Protein AF-G1NG85-F1 (afdb_monomer_lite)

InterPro domains:
  IPR014720 Double-stranded RNA-binding domain [PF00035] (5-37)
  IPR051740 Double-stranded RNA-binding domain-containing protein [PTHR46054] (7-104)

Sequence (117 aa):
LLQNCMVQLTLGEQTWEAEGSSIKKAQHAAASKALNETTLPKPTPRPPKNNVNNNPGSITPTVELNGLAMKRGEPAIYRPLDPKPIPNYRANYNFRGMYNQRFKTGTQSLNKRNKGM

Structure (mmCIF, N/CA/C/O backbone):
data_AF-G1NG85-F1
#
_entry.id   AF-G1NG85-F1
#
loop_
_atom_site.group_PDB
_atom_site.id
_atom_site.type_symbol
_atom_site.label_atom_id
_atom_site.label_alt_id
_atom_site.label_comp_id
_atom_site.label_asym_id
_atom_site.label_entity_id
_atom_site.label_seq_id
_atom_site.pdbx_PDB_ins_code
_atom_site.Cartn_x
_atom_site.Cartn_y
_atom_site.Cartn_z
_atom_site.occupancy
_atom_site.B_iso_or_equiv
_atom_site.auth_seq_id
_atom_site.auth_comp_id
_atom_site.auth_asym_id
_atom_site.auth_atom_id
_atom_site.pdbx_PDB_model_num
ATOM 1 N N . LEU A 1 1 ? 9.956 -25.366 18.234 1.00 62.81 1 LEU A N 1
ATOM 2 C CA . LEU A 1 1 ? 8.806 -24.446 18.383 1.00 62.81 1 LEU A CA 1
ATOM 3 C C . LEU A 1 1 ? 9.057 -23.252 17.474 1.00 62.81 1 LEU A C 1
ATOM 5 O O . LEU A 1 1 ? 10.104 -22.634 17.610 1.00 62.81 1 LEU A O 1
ATOM 9 N N . LEU A 1 2 ? 8.181 -22.987 16.500 1.00 74.19 2 LEU A N 1
ATOM 10 C CA . LEU A 1 2 ? 8.238 -21.733 15.742 1.00 74.19 2 LEU A CA 1
ATOM 11 C C . LEU A 1 2 ? 7.858 -20.606 16.705 1.00 74.19 2 LEU A C 1
ATOM 13 O O . LEU A 1 2 ? 6.787 -20.652 17.304 1.00 74.19 2 LEU A O 1
ATOM 17 N N . GLN A 1 3 ? 8.754 -19.645 16.908 1.00 82.44 3 GLN A N 1
ATOM 18 C CA . GLN A 1 3 ? 8.493 -18.507 17.781 1.00 82.44 3 GLN A CA 1
ATOM 19 C C . GLN A 1 3 ? 7.700 -17.462 16.994 1.00 82.44 3 GLN A C 1
ATOM 21 O O . GLN A 1 3 ? 8.222 -16.855 16.058 1.00 82.44 3 GLN A O 1
ATOM 26 N N . ASN A 1 4 ? 6.431 -17.278 17.349 1.00 90.94 4 ASN A N 1
ATOM 27 C CA . ASN A 1 4 ? 5.616 -16.206 16.792 1.00 90.94 4 ASN A CA 1
ATOM 28 C C . ASN A 1 4 ? 6.010 -14.868 17.437 1.00 90.94 4 ASN A C 1
ATOM 30 O O . ASN A 1 4 ? 6.294 -14.795 18.632 1.00 90.94 4 ASN A O 1
ATOM 34 N N . CYS A 1 5 ? 6.038 -13.804 16.635 1.00 95.44 5 CYS A N 1
ATOM 35 C CA . CYS A 1 5 ? 6.191 -12.436 17.118 1.00 95.44 5 CYS A CA 1
ATOM 36 C C . CYS A 1 5 ? 4.813 -11.851 17.419 1.00 95.44 5 CYS A C 1
ATOM 38 O O . CYS A 1 5 ? 3.924 -11.946 16.577 1.00 95.44 5 CYS A O 1
ATOM 40 N N . MET A 1 6 ? 4.675 -11.191 18.562 1.00 96.75 6 MET A N 1
ATOM 41 C CA . MET A 1 6 ? 3.464 -10.495 18.991 1.00 96.75 6 MET A CA 1
ATOM 42 C C . MET A 1 6 ? 3.661 -8.982 18.846 1.00 96.75 6 MET A C 1
ATOM 44 O O . MET A 1 6 ? 4.736 -8.467 19.157 1.00 96.75 6 MET A O 1
ATOM 48 N N . VAL A 1 7 ? 2.651 -8.275 18.340 1.00 97.88 7 VAL A N 1
ATOM 49 C CA . VAL A 1 7 ? 2.660 -6.815 18.164 1.00 97.88 7 VAL A CA 1
ATOM 50 C C . VAL A 1 7 ? 1.329 -6.242 18.636 1.00 97.88 7 VAL A C 1
ATOM 52 O O . VAL A 1 7 ? 0.268 -6.771 18.306 1.00 97.88 7 VAL A O 1
ATOM 55 N N . GLN A 1 8 ? 1.403 -5.121 19.349 1.00 98.25 8 GLN A N 1
ATOM 56 C CA . GLN A 1 8 ? 0.263 -4.298 19.730 1.00 98.25 8 GLN A CA 1
ATOM 57 C C . GLN A 1 8 ? 0.281 -2.996 18.915 1.00 98.25 8 GLN A C 1
ATOM 59 O O . GLN A 1 8 ? 1.329 -2.365 18.760 1.00 98.25 8 GLN A O 1
ATOM 64 N N . LEU A 1 9 ? -0.870 -2.611 18.366 1.00 97.81 9 LEU A N 1
ATOM 65 C CA . LEU A 1 9 ? -1.096 -1.370 17.632 1.00 97.81 9 LEU A CA 1
ATOM 66 C C . LEU A 1 9 ? -2.088 -0.516 18.418 1.00 97.81 9 LEU A C 1
ATOM 68 O O . LEU A 1 9 ? -3.209 -0.955 18.654 1.00 97.81 9 LEU A O 1
ATOM 72 N N . THR A 1 10 ? -1.695 0.706 18.770 1.00 97.44 10 THR A N 1
ATOM 73 C CA . THR A 1 10 ? -2.555 1.690 19.442 1.00 97.44 10 THR A CA 1
ATOM 74 C C . THR A 1 10 ? -2.841 2.850 18.494 1.00 97.44 10 THR A C 1
ATOM 76 O O . THR A 1 10 ? -1.916 3.407 17.898 1.00 97.44 10 THR A O 1
ATOM 79 N N . LEU A 1 11 ? -4.113 3.222 18.350 1.00 95.31 11 LEU A N 1
ATOM 80 C CA . LEU A 1 11 ? -4.556 4.375 17.567 1.00 95.31 11 LEU A CA 1
ATOM 81 C C . LEU A 1 11 ? -5.609 5.158 18.359 1.00 95.31 11 LEU A C 1
ATOM 83 O O . LEU A 1 11 ? -6.748 4.716 18.506 1.00 95.31 11 LEU A O 1
ATOM 87 N N . GLY A 1 12 ? -5.225 6.330 18.868 1.00 92.81 12 GLY A N 1
ATOM 88 C CA . GLY A 1 12 ? -6.060 7.075 19.812 1.00 92.81 12 GLY A CA 1
ATOM 89 C C . GLY A 1 12 ? -6.283 6.256 21.084 1.00 92.81 12 GLY A C 1
ATOM 90 O O . GLY A 1 12 ? -5.320 5.831 21.715 1.00 92.81 12 GLY A O 1
ATOM 91 N N . GLU A 1 13 ? -7.547 6.005 21.421 1.00 95.12 13 GLU A N 1
ATOM 92 C CA . GLU A 1 13 ? -7.954 5.195 22.581 1.00 95.12 13 GLU A CA 1
ATOM 93 C C . GLU A 1 13 ? -8.173 3.708 22.241 1.00 95.12 13 GLU A C 1
ATOM 95 O O . GLU A 1 13 ? -8.480 2.904 23.118 1.00 95.12 13 GLU A O 1
ATOM 100 N N . GLN A 1 14 ? -8.020 3.316 20.971 1.00 96.44 14 GLN A N 1
ATOM 101 C CA . GLN A 1 14 ? -8.253 1.945 20.511 1.00 96.44 14 GLN A CA 1
ATOM 102 C C . GLN A 1 14 ? -6.942 1.176 20.387 1.00 96.44 14 GLN A C 1
ATOM 104 O O . GLN A 1 14 ? -5.910 1.735 20.009 1.00 96.44 14 GLN A O 1
ATOM 109 N N . THR A 1 15 ? -6.984 -0.118 20.700 1.00 97.75 15 THR A N 1
ATOM 110 C CA . THR A 1 15 ? -5.806 -0.985 20.694 1.00 97.75 15 THR A CA 1
ATOM 111 C C . THR A 1 15 ? -6.133 -2.353 20.110 1.00 97.75 15 THR A C 1
ATOM 113 O O . THR A 1 15 ? -7.159 -2.939 20.444 1.00 97.75 15 THR A O 1
ATOM 116 N N . TRP A 1 16 ? -5.235 -2.875 19.276 1.00 98.38 16 TRP A N 1
ATOM 117 C CA . TRP A 1 16 ? -5.343 -4.194 18.655 1.00 98.38 16 TRP A CA 1
ATOM 118 C C . TRP A 1 16 ? -4.053 -4.971 18.812 1.00 98.38 16 TRP A C 1
ATOM 120 O O . TRP A 1 16 ? -2.960 -4.412 18.741 1.00 98.38 16 TRP A O 1
ATOM 130 N N . GLU A 1 17 ? -4.182 -6.280 18.955 1.00 98.00 17 GLU A N 1
ATOM 131 C CA . GLU A 1 17 ? -3.054 -7.181 19.132 1.00 98.00 17 GLU A CA 1
ATOM 132 C C . GLU A 1 17 ? -3.107 -8.308 18.105 1.00 98.00 17 GLU A C 1
ATOM 134 O O . GLU A 1 17 ? -4.176 -8.849 17.788 1.00 98.00 17 GLU A O 1
ATOM 139 N N . ALA A 1 18 ? -1.950 -8.659 17.551 1.00 98.12 18 ALA A N 1
ATOM 140 C CA . ALA A 1 18 ? -1.832 -9.793 16.653 1.00 98.12 18 ALA A CA 1
ATOM 141 C C . ALA A 1 18 ? -0.450 -10.440 16.720 1.00 98.12 18 ALA A C 1
ATOM 143 O O . ALA A 1 18 ? 0.559 -9.796 17.013 1.00 98.12 18 ALA A O 1
ATOM 144 N N . GLU A 1 19 ? -0.419 -11.722 16.369 1.00 97.50 19 GLU A N 1
ATOM 145 C CA . GLU A 1 19 ? 0.803 -12.492 16.212 1.00 97.50 19 GLU A CA 1
ATOM 146 C C . GLU A 1 19 ? 1.108 -12.795 14.739 1.00 97.50 19 GLU A C 1
ATOM 148 O O . GLU A 1 19 ? 0.244 -12.733 13.861 1.00 97.50 19 GLU A O 1
ATOM 153 N N . GLY A 1 20 ? 2.358 -13.140 14.452 1.00 96.81 20 GLY A N 1
ATOM 154 C CA . GLY A 1 20 ? 2.754 -13.627 13.140 1.00 96.81 20 GLY A CA 1
ATOM 155 C C . GLY A 1 20 ? 4.109 -14.315 13.156 1.00 96.81 20 GLY A C 1
ATOM 156 O O . GLY A 1 20 ? 4.933 -14.093 14.038 1.00 96.81 20 GLY A O 1
ATOM 157 N N . SER A 1 21 ? 4.389 -15.101 12.113 1.00 96.19 21 SER A N 1
ATOM 158 C CA . SER A 1 21 ? 5.667 -15.821 11.975 1.00 96.19 21 SER A CA 1
ATOM 159 C C . SER A 1 21 ? 6.881 -14.901 11.729 1.00 96.19 21 SER A C 1
ATOM 161 O O . SER A 1 21 ? 7.976 -15.377 11.443 1.00 96.19 21 SER A O 1
ATOM 163 N N . SER A 1 22 ? 6.668 -13.584 11.704 1.00 95.94 22 SER A N 1
ATOM 164 C CA . SER A 1 22 ? 7.684 -12.534 11.671 1.00 95.94 22 SER A CA 1
ATOM 165 C C . SER A 1 22 ? 7.061 -11.216 12.139 1.00 95.94 22 SER A C 1
ATOM 167 O O . SER A 1 22 ? 5.845 -11.038 12.043 1.00 95.94 22 SER A O 1
ATOM 169 N N . ILE A 1 23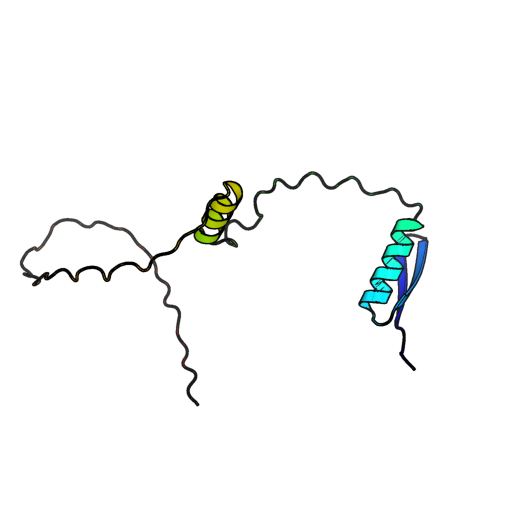 ? 7.887 -10.254 12.566 1.00 96.38 23 ILE A N 1
ATOM 170 C CA . ILE A 1 23 ? 7.434 -8.910 12.977 1.00 96.38 23 ILE A CA 1
ATOM 171 C C . ILE A 1 23 ? 6.565 -8.258 11.892 1.00 96.38 23 ILE A C 1
ATOM 173 O O . ILE A 1 23 ? 5.498 -7.734 12.190 1.00 96.38 23 ILE A O 1
ATOM 177 N N . LYS A 1 24 ? 6.975 -8.345 10.618 1.00 97.56 24 LYS A N 1
ATOM 178 C CA . LYS A 1 24 ? 6.216 -7.769 9.493 1.00 97.56 24 LYS A CA 1
ATOM 179 C C . LYS A 1 24 ? 4.825 -8.392 9.357 1.00 97.56 24 LYS A C 1
ATOM 181 O O . LYS A 1 24 ? 3.866 -7.685 9.065 1.00 97.56 24 LYS A O 1
ATOM 186 N N . LYS A 1 25 ? 4.708 -9.708 9.569 1.00 97.75 25 LYS A N 1
ATOM 187 C CA . LYS A 1 25 ? 3.415 -10.403 9.528 1.00 97.75 25 LYS A CA 1
ATOM 188 C C . LYS A 1 25 ? 2.534 -10.020 10.714 1.00 97.75 25 LYS A C 1
ATOM 190 O O . LYS A 1 25 ? 1.362 -9.744 10.500 1.00 97.75 25 LYS A O 1
ATOM 195 N N . ALA A 1 26 ? 3.102 -9.934 11.916 1.00 98.06 26 ALA A N 1
ATOM 196 C CA . ALA A 1 26 ? 2.381 -9.489 13.108 1.00 98.06 26 ALA A CA 1
ATOM 197 C C . ALA A 1 26 ? 1.877 -8.041 12.961 1.00 98.06 26 ALA A C 1
ATOM 199 O O . ALA A 1 26 ? 0.711 -7.762 13.217 1.00 98.06 26 ALA A O 1
ATOM 200 N N . GLN A 1 27 ? 2.714 -7.137 12.436 1.00 98.44 27 GLN A N 1
ATOM 201 C CA . GLN A 1 27 ? 2.332 -5.756 12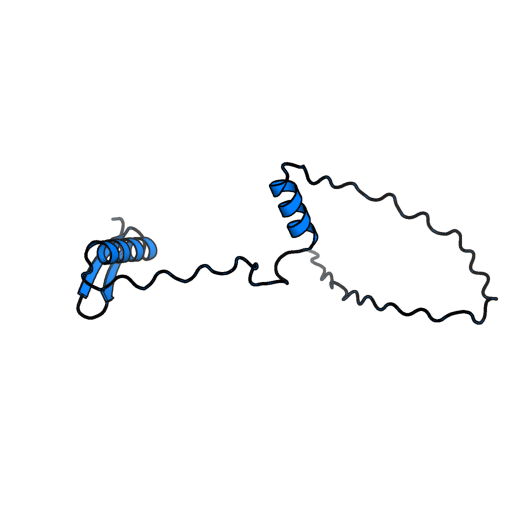.113 1.00 98.44 27 GLN A CA 1
ATOM 202 C C . GLN A 1 27 ? 1.190 -5.698 11.096 1.00 98.44 27 GLN A C 1
ATOM 204 O O . GLN A 1 27 ? 0.214 -4.985 11.307 1.00 98.44 27 GLN A O 1
ATOM 209 N N . HIS A 1 28 ? 1.297 -6.450 9.997 1.00 98.38 28 HIS A N 1
ATOM 210 C CA . HIS A 1 28 ? 0.250 -6.493 8.979 1.00 98.38 28 HIS A CA 1
ATOM 211 C C . HIS A 1 28 ? -1.067 -7.047 9.538 1.00 98.38 28 HIS A C 1
ATOM 213 O O . HIS A 1 28 ? -2.133 -6.509 9.239 1.00 98.38 28 HIS A O 1
ATOM 219 N N . ALA A 1 29 ? -0.999 -8.082 10.377 1.00 98.31 29 ALA A N 1
ATOM 220 C CA . ALA A 1 29 ? -2.165 -8.660 11.033 1.00 98.31 29 ALA A CA 1
ATOM 221 C C . ALA A 1 29 ? -2.824 -7.665 12.006 1.00 98.31 29 ALA A C 1
ATOM 223 O O . ALA A 1 29 ? -4.037 -7.470 11.938 1.00 98.31 29 ALA A O 1
ATOM 224 N N . ALA A 1 30 ? -2.042 -6.974 12.842 1.00 98.44 30 ALA A N 1
ATOM 225 C CA . ALA A 1 30 ? -2.551 -5.949 13.757 1.00 98.44 30 ALA A CA 1
ATOM 226 C C . ALA A 1 30 ? -3.175 -4.766 12.995 1.00 98.44 30 ALA A C 1
ATOM 228 O O . ALA A 1 30 ? -4.274 -4.327 13.325 1.00 98.44 30 ALA A O 1
ATOM 229 N N . ALA A 1 31 ? -2.526 -4.301 11.922 1.00 97.88 31 ALA A N 1
ATOM 230 C CA . ALA A 1 31 ? -3.062 -3.252 11.056 1.00 97.88 31 ALA A CA 1
ATOM 231 C C . ALA A 1 31 ? -4.363 -3.678 10.358 1.00 97.88 31 ALA A C 1
ATOM 233 O O . ALA A 1 31 ? -5.288 -2.880 10.249 1.00 97.88 31 ALA A O 1
ATOM 234 N N . SER A 1 32 ? -4.459 -4.936 9.918 1.00 98.12 32 SER A N 1
ATOM 235 C CA . SER A 1 32 ? -5.673 -5.464 9.284 1.00 98.12 32 SER A CA 1
ATOM 236 C C . SER A 1 32 ? -6.850 -5.513 10.258 1.00 98.12 32 SER A C 1
ATOM 238 O O . SER A 1 32 ? -7.950 -5.111 9.886 1.00 98.12 32 SER A O 1
ATOM 240 N N . LYS A 1 33 ? -6.622 -5.934 11.513 1.00 97.75 33 LYS A N 1
ATOM 241 C CA . LYS A 1 33 ? -7.642 -5.859 12.575 1.00 97.75 33 LYS A CA 1
ATOM 242 C C . LYS A 1 33 ? -8.095 -4.419 12.804 1.00 97.75 33 LYS A C 1
ATOM 244 O O . LYS A 1 33 ? -9.288 -4.141 12.739 1.00 97.75 33 LYS A O 1
ATOM 249 N N . ALA A 1 34 ? -7.145 -3.495 12.951 1.00 97.12 34 ALA A N 1
ATOM 250 C CA . ALA A 1 34 ? -7.447 -2.084 13.162 1.00 97.12 34 ALA A CA 1
ATOM 251 C C . ALA A 1 34 ? -8.298 -1.483 12.033 1.00 97.12 34 ALA A C 1
ATOM 253 O O . ALA A 1 34 ? -9.257 -0.773 12.305 1.00 97.12 34 ALA A O 1
ATOM 254 N N . LEU A 1 35 ? -8.012 -1.801 10.767 1.00 95.62 35 LEU A N 1
ATOM 255 C CA . LEU A 1 35 ? -8.798 -1.302 9.631 1.00 95.62 35 LEU A CA 1
ATOM 256 C C . LEU A 1 35 ? -10.245 -1.820 9.600 1.00 95.62 35 LEU A C 1
ATOM 258 O O . LEU A 1 35 ? -11.118 -1.116 9.092 1.00 95.62 35 LEU A O 1
ATOM 262 N N . ASN A 1 36 ? -10.491 -3.029 10.110 1.00 95.75 36 ASN A N 1
ATOM 263 C CA . ASN A 1 36 ? -11.817 -3.653 10.116 1.00 95.75 36 ASN A CA 1
ATOM 264 C C . ASN A 1 36 ? -12.659 -3.240 11.327 1.00 95.75 36 ASN A C 1
ATOM 266 O O . ASN A 1 36 ? -13.875 -3.120 11.216 1.00 95.75 36 ASN A O 1
ATOM 270 N N . GLU A 1 37 ? -12.013 -3.062 12.478 1.00 96.31 37 GLU A N 1
ATOM 271 C CA . GLU A 1 37 ? -12.679 -2.897 13.771 1.00 96.31 37 GLU A CA 1
ATOM 272 C C . GLU A 1 37 ? -12.691 -1.443 14.259 1.00 96.31 37 GLU A C 1
ATOM 274 O O . GLU A 1 37 ? -13.437 -1.116 15.181 1.00 96.31 37 GLU A O 1
ATOM 279 N N . THR A 1 38 ? -11.878 -0.554 13.672 1.00 95.31 38 THR A N 1
ATOM 280 C CA . THR A 1 38 ? -11.826 0.836 14.129 1.00 95.31 38 THR A CA 1
ATOM 281 C C . THR A 1 38 ? -13.142 1.571 13.915 1.00 95.31 38 THR A C 1
ATOM 283 O O . THR A 1 38 ? -13.770 1.497 12.859 1.00 95.31 38 THR A O 1
ATOM 286 N N . THR A 1 39 ? -13.530 2.346 14.926 1.00 94.56 39 THR A N 1
ATOM 287 C CA . THR A 1 39 ? -14.681 3.258 14.861 1.00 94.56 39 THR A CA 1
ATOM 288 C C . THR A 1 39 ? -14.287 4.683 14.464 1.00 94.56 39 THR A C 1
ATOM 290 O O . THR A 1 39 ? -15.136 5.572 14.414 1.00 94.56 39 THR A O 1
ATOM 293 N N . LEU A 1 40 ? -13.002 4.923 14.179 1.00 91.44 40 LEU A N 1
ATOM 294 C CA . LEU A 1 40 ? -12.511 6.228 13.750 1.00 91.44 40 LEU A CA 1
ATOM 295 C C . LEU A 1 40 ? -13.000 6.562 12.330 1.00 91.44 40 LEU A C 1
ATOM 297 O O . LEU A 1 40 ? -13.127 5.671 11.483 1.00 91.44 40 LEU A O 1
ATOM 301 N N . PRO A 1 41 ? -13.251 7.848 12.028 1.00 91.31 41 PRO A N 1
ATOM 302 C CA . PRO A 1 41 ? -13.679 8.256 10.699 1.00 91.31 41 PRO A CA 1
ATOM 303 C C . PRO A 1 41 ? -12.601 7.944 9.656 1.00 91.31 41 PRO A C 1
ATOM 305 O O . PRO A 1 41 ? -11.406 8.159 9.878 1.00 91.31 41 PRO A O 1
ATOM 308 N N . LYS A 1 42 ? -13.029 7.473 8.478 1.00 89.31 42 LYS A N 1
ATOM 309 C CA . LYS A 1 42 ? -12.111 7.246 7.357 1.00 89.31 42 LYS A CA 1
ATOM 310 C C . LYS A 1 42 ? -11.507 8.583 6.910 1.00 89.31 42 LYS A C 1
ATOM 312 O O . LYS A 1 42 ? -12.248 9.560 6.776 1.00 89.31 42 LYS A O 1
ATOM 317 N N . PRO A 1 43 ? -10.189 8.640 6.645 1.00 87.94 43 PRO A N 1
ATOM 318 C CA . PRO A 1 43 ? -9.573 9.850 6.122 1.00 87.94 43 PRO A CA 1
ATOM 319 C C . PRO A 1 43 ? -10.176 10.197 4.759 1.00 87.94 43 PRO A C 1
ATOM 321 O O . PRO A 1 43 ? -10.607 9.313 4.011 1.00 87.94 43 PRO A O 1
ATOM 324 N N . THR A 1 44 ? -10.180 11.485 4.416 1.00 87.62 44 THR A N 1
ATOM 325 C CA . THR 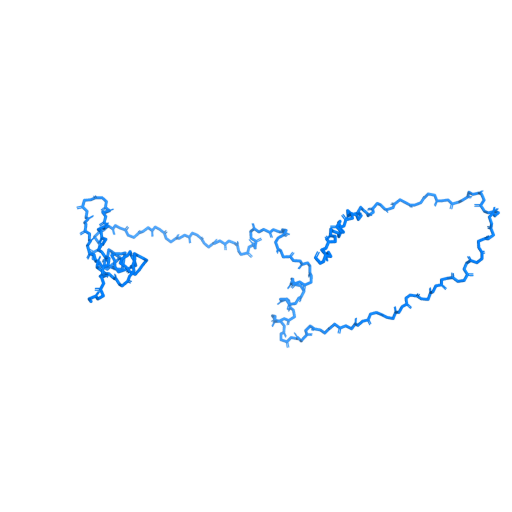A 1 44 ? -10.612 11.923 3.088 1.00 87.62 44 THR A CA 1
ATOM 326 C C . THR A 1 44 ? -9.759 11.237 2.015 1.00 87.62 44 THR A C 1
ATOM 328 O O . THR A 1 44 ? -8.538 11.109 2.187 1.00 87.62 44 THR A O 1
ATOM 331 N N . PRO A 1 45 ? -10.367 10.759 0.909 1.00 87.06 45 PRO A N 1
ATOM 332 C CA . PRO A 1 45 ? -9.611 10.182 -0.188 1.00 87.06 45 PRO A CA 1
ATOM 333 C C . PRO A 1 45 ? -8.522 11.155 -0.617 1.00 87.06 45 PRO A C 1
ATOM 335 O O . PRO A 1 45 ? -8.776 12.345 -0.816 1.00 87.06 45 PRO A O 1
ATOM 338 N N . ARG A 1 46 ? -7.293 10.648 -0.745 1.00 85.31 46 ARG A N 1
ATOM 339 C CA . ARG A 1 46 ? -6.192 11.463 -1.249 1.00 85.31 46 ARG A CA 1
ATOM 340 C C . ARG A 1 46 ? -6.620 12.003 -2.620 1.00 85.31 46 ARG A C 1
ATOM 342 O O . ARG A 1 46 ? -7.031 11.189 -3.452 1.00 85.31 46 ARG A O 1
ATOM 349 N N . PRO A 1 47 ? -6.523 13.321 -2.874 1.00 83.19 47 PRO A N 1
ATOM 350 C CA . PRO A 1 47 ? -6.829 13.854 -4.193 1.00 83.19 47 PRO A CA 1
ATOM 351 C C . PRO A 1 47 ? -5.989 13.113 -5.240 1.00 83.19 47 PRO A C 1
ATOM 353 O O . PRO A 1 47 ? -4.857 12.706 -4.927 1.00 83.19 47 PRO A O 1
ATOM 356 N N . PRO A 1 48 ? -6.525 12.896 -6.455 1.00 79.50 48 PRO A N 1
ATOM 357 C CA . PRO A 1 48 ? -5.788 12.217 -7.505 1.00 79.50 48 PRO A CA 1
ATOM 358 C C . PRO A 1 48 ? -4.454 12.936 -7.683 1.00 79.50 48 PRO A C 1
ATOM 360 O O . PRO A 1 48 ? -4.405 14.128 -7.987 1.00 79.50 48 PRO A O 1
ATOM 363 N N . LYS A 1 49 ? -3.351 12.222 -7.439 1.00 69.81 49 LYS A N 1
ATOM 364 C CA . LYS A 1 49 ? -2.042 12.730 -7.832 1.00 69.81 49 LYS A CA 1
ATOM 365 C C . LYS A 1 49 ? -2.110 12.861 -9.346 1.00 69.81 49 LYS A C 1
ATOM 367 O O . LYS A 1 49 ? -2.290 11.845 -10.018 1.00 69.81 49 LYS A O 1
ATOM 372 N N . ASN A 1 50 ? -1.968 14.077 -9.874 1.00 63.81 50 ASN A N 1
ATOM 373 C CA . ASN A 1 50 ? -1.633 14.238 -11.281 1.00 63.81 50 ASN A CA 1
ATOM 374 C C . ASN A 1 50 ? -0.454 13.305 -11.536 1.00 63.81 50 ASN A C 1
ATOM 376 O O . ASN A 1 50 ? 0.575 13.402 -10.863 1.00 63.81 50 ASN A O 1
ATOM 380 N N . ASN A 1 51 ? -0.653 12.345 -12.433 1.00 57.66 51 ASN A N 1
ATOM 381 C CA . ASN A 1 51 ? 0.307 11.303 -12.772 1.00 57.66 51 ASN A CA 1
ATOM 382 C C . ASN A 1 51 ? 1.429 11.909 -13.634 1.00 57.66 51 ASN A C 1
ATOM 384 O O . ASN A 1 51 ? 1.757 11.434 -14.713 1.00 57.66 51 ASN A O 1
ATOM 388 N N . VAL A 1 52 ? 1.974 13.034 -13.180 1.00 58.78 52 VAL A N 1
ATOM 389 C CA . VAL A 1 52 ? 3.265 13.531 -13.601 1.00 58.78 52 VAL A CA 1
ATOM 390 C C . VAL A 1 52 ? 4.223 12.741 -12.738 1.00 58.78 52 VAL A C 1
ATOM 392 O O . VAL A 1 52 ? 4.324 12.974 -11.536 1.00 58.78 52 VAL A O 1
ATOM 395 N N . ASN A 1 53 ? 4.814 11.711 -13.332 1.00 57.28 53 ASN A N 1
ATOM 396 C CA . ASN A 1 53 ? 5.888 10.915 -12.757 1.00 57.28 53 ASN A CA 1
ATOM 397 C C . ASN A 1 53 ? 6.828 11.855 -11.983 1.00 57.28 53 ASN A C 1
ATOM 399 O O . ASN A 1 53 ? 7.573 12.622 -12.587 1.00 57.28 53 ASN A O 1
ATOM 403 N N . ASN A 1 54 ? 6.718 11.859 -10.649 1.00 53.97 54 ASN A N 1
ATOM 404 C CA . ASN A 1 54 ? 7.218 12.923 -9.761 1.00 53.97 54 ASN A CA 1
ATOM 405 C C . ASN A 1 54 ? 8.749 12.939 -9.615 1.00 53.97 54 ASN A C 1
ATOM 407 O O . ASN A 1 54 ? 9.292 13.413 -8.622 1.00 53.97 54 ASN A O 1
ATOM 411 N N . ASN A 1 55 ? 9.462 12.420 -10.605 1.00 57.91 55 ASN A N 1
ATOM 412 C CA . ASN A 1 55 ? 10.872 12.668 -10.768 1.00 57.91 55 ASN A CA 1
ATOM 413 C C . ASN A 1 55 ? 11.162 12.776 -12.275 1.00 57.91 55 ASN A C 1
ATOM 415 O O . ASN A 1 55 ? 11.447 11.761 -12.913 1.00 57.91 55 ASN A O 1
ATOM 419 N N . PRO A 1 56 ? 11.088 13.984 -12.867 1.00 57.91 56 PRO A N 1
ATOM 420 C CA . PRO A 1 56 ? 11.419 14.199 -14.279 1.00 57.91 56 PRO A CA 1
ATOM 421 C C . PRO A 1 56 ? 12.866 13.804 -14.640 1.00 57.91 56 PRO A C 1
ATOM 423 O O . PRO A 1 56 ? 13.222 13.832 -15.811 1.00 57.91 56 PRO A O 1
ATOM 426 N N . GLY A 1 57 ? 13.696 13.411 -13.661 1.00 61.50 57 GLY A N 1
ATOM 427 C CA . GLY A 1 57 ? 15.029 12.846 -13.872 1.00 61.50 57 GLY A CA 1
ATOM 428 C C . GLY A 1 57 ? 15.176 11.341 -13.603 1.00 61.50 57 GLY A C 1
ATOM 429 O O . GLY A 1 57 ? 16.271 10.824 -13.804 1.00 61.50 57 GLY A O 1
ATOM 430 N N . SER A 1 58 ? 14.147 10.612 -13.136 1.00 71.62 58 SER A N 1
ATOM 431 C CA . SER A 1 58 ? 14.296 9.172 -12.826 1.00 71.62 58 SER A CA 1
ATOM 432 C C . SER A 1 58 ? 14.094 8.247 -14.019 1.00 71.62 58 SER A C 1
ATOM 434 O O . SER A 1 58 ? 14.442 7.071 -13.941 1.00 71.62 58 SER A O 1
ATOM 436 N N . ILE A 1 59 ? 13.475 8.740 -15.091 1.00 80.50 59 ILE A N 1
ATOM 437 C CA . ILE A 1 59 ? 13.208 7.962 -16.298 1.00 80.50 59 ILE A CA 1
ATOM 438 C C . ILE A 1 59 ? 14.127 8.450 -17.411 1.00 80.50 59 ILE A C 1
ATOM 440 O O . ILE A 1 59 ? 14.239 9.647 -17.663 1.00 80.50 59 ILE A O 1
ATOM 444 N N . THR A 1 60 ? 14.837 7.528 -18.056 1.00 87.69 60 THR A N 1
ATOM 445 C CA . THR A 1 60 ? 15.651 7.888 -19.217 1.00 87.69 60 THR A CA 1
ATOM 446 C C . THR A 1 60 ? 14.732 8.150 -20.418 1.00 87.69 60 THR A C 1
ATOM 448 O O . THR A 1 60 ? 13.693 7.489 -20.531 1.00 87.69 60 THR A O 1
ATOM 451 N N . PRO A 1 61 ? 15.107 9.043 -21.356 1.00 89.44 61 PRO A N 1
ATOM 452 C CA . PRO A 1 61 ? 14.290 9.338 -22.542 1.00 89.44 61 PRO A CA 1
ATOM 453 C C . PRO A 1 61 ? 13.897 8.085 -23.340 1.00 89.44 61 PRO A C 1
ATOM 455 O O . PRO A 1 61 ? 12.805 7.985 -23.891 1.00 89.44 61 PRO A O 1
ATOM 458 N N . THR A 1 62 ? 14.773 7.080 -23.358 1.00 92.56 62 THR A N 1
ATOM 459 C CA . THR A 1 62 ? 14.522 5.792 -24.009 1.00 92.56 62 THR A CA 1
ATOM 460 C C . THR A 1 62 ? 13.412 4.988 -23.328 1.00 92.56 62 THR A C 1
ATOM 462 O O . THR A 1 62 ? 12.603 4.366 -24.009 1.00 92.56 62 THR A O 1
ATOM 465 N N . VAL A 1 63 ? 13.341 4.988 -21.994 1.00 93.69 63 VAL A N 1
ATOM 466 C CA . VAL A 1 63 ? 12.288 4.260 -21.264 1.00 93.69 63 VAL A CA 1
ATOM 467 C C . VAL A 1 63 ? 10.936 4.947 -21.449 1.00 93.69 63 VAL A C 1
ATOM 469 O O . VAL A 1 63 ? 9.927 4.263 -21.610 1.00 93.69 63 VAL A O 1
ATOM 472 N N . GLU A 1 64 ? 10.914 6.279 -21.500 1.00 92.12 64 GLU A N 1
ATOM 473 C CA . GLU A 1 64 ? 9.711 7.036 -21.856 1.00 92.12 64 GLU A CA 1
ATOM 474 C C . GLU A 1 64 ? 9.217 6.664 -23.263 1.00 92.12 64 GLU A C 1
ATOM 476 O O . GLU A 1 64 ? 8.047 6.315 -23.433 1.00 92.12 64 GLU A O 1
ATOM 481 N N . LEU A 1 65 ? 10.123 6.632 -24.248 1.00 93.56 65 LEU A N 1
ATOM 482 C CA . LEU A 1 65 ? 9.819 6.204 -25.616 1.00 93.56 65 LEU A CA 1
ATOM 483 C C . LEU A 1 65 ? 9.287 4.763 -25.672 1.00 93.56 65 LEU A C 1
ATOM 485 O O . LEU A 1 65 ? 8.289 4.504 -26.344 1.00 93.56 65 LEU A O 1
ATOM 489 N N . ASN A 1 66 ? 9.889 3.835 -24.925 1.00 95.06 66 ASN A N 1
ATOM 490 C CA . ASN A 1 66 ? 9.408 2.452 -24.843 1.00 95.06 66 ASN A CA 1
ATOM 491 C C . ASN A 1 66 ? 7.994 2.373 -24.255 1.00 95.06 66 ASN A C 1
ATOM 493 O O . ASN A 1 66 ? 7.150 1.638 -24.764 1.00 95.06 66 ASN A O 1
ATOM 497 N N . GLY A 1 67 ? 7.717 3.148 -23.204 1.00 93.62 67 GLY A N 1
ATOM 498 C CA . GLY A 1 67 ? 6.387 3.223 -22.603 1.00 93.62 67 GLY A CA 1
ATOM 499 C C . GLY A 1 67 ? 5.339 3.785 -23.567 1.00 93.62 67 GLY A C 1
ATOM 500 O O . GLY A 1 67 ? 4.200 3.319 -23.577 1.00 93.62 67 GLY A O 1
ATOM 501 N N . LEU A 1 68 ? 5.715 4.751 -24.411 1.00 93.75 68 LEU A N 1
ATOM 502 C CA . LEU A 1 68 ? 4.847 5.263 -25.475 1.00 93.75 68 LEU A CA 1
ATOM 503 C C . LEU A 1 68 ? 4.546 4.195 -26.537 1.00 93.75 68 LEU A C 1
ATOM 505 O O . LEU A 1 68 ? 3.390 4.071 -26.938 1.00 93.75 68 LEU A O 1
ATOM 509 N N . ALA A 1 69 ? 5.540 3.401 -26.946 1.00 95.94 69 ALA A N 1
ATOM 510 C CA . ALA A 1 69 ? 5.345 2.292 -27.884 1.00 95.94 69 ALA A CA 1
ATOM 511 C C . ALA A 1 69 ? 4.390 1.228 -27.310 1.00 95.94 69 ALA A C 1
ATOM 513 O O . ALA A 1 69 ? 3.416 0.855 -27.961 1.00 95.94 69 ALA A O 1
ATOM 514 N N . MET A 1 70 ? 4.569 0.848 -26.037 1.00 95.19 70 MET A N 1
ATOM 515 C CA . MET A 1 70 ? 3.663 -0.076 -25.339 1.00 95.19 70 MET A CA 1
ATOM 516 C C . MET A 1 70 ? 2.216 0.430 -25.311 1.00 95.19 70 MET A C 1
ATOM 518 O O . MET A 1 70 ? 1.294 -0.337 -25.573 1.00 95.19 70 MET A O 1
ATOM 522 N N . LYS A 1 71 ? 2.003 1.727 -25.047 1.00 95.69 71 LYS A N 1
ATOM 523 C CA . LYS A 1 71 ? 0.661 2.340 -25.065 1.00 95.69 71 LYS A CA 1
ATOM 524 C C . LYS A 1 71 ? -0.004 2.300 -26.443 1.00 95.69 71 LYS A C 1
ATOM 526 O O . LYS A 1 71 ? -1.227 2.325 -26.512 1.00 95.69 71 LYS A O 1
ATOM 531 N N . ARG A 1 72 ? 0.784 2.261 -27.520 1.00 95.00 72 ARG A N 1
ATOM 532 C CA . ARG A 1 72 ? 0.307 2.144 -28.907 1.00 95.00 72 ARG A CA 1
ATOM 533 C C . ARG A 1 72 ? 0.195 0.694 -29.388 1.00 95.00 72 ARG A C 1
ATOM 535 O O . ARG A 1 72 ? -0.318 0.472 -30.476 1.00 95.00 72 ARG A O 1
ATOM 542 N N . GLY A 1 73 ? 0.652 -0.280 -28.596 1.00 95.69 73 GLY A N 1
ATOM 543 C CA . GLY A 1 73 ? 0.733 -1.683 -29.011 1.00 95.69 73 GLY A CA 1
ATOM 544 C C . GLY A 1 73 ? 1.865 -1.965 -30.006 1.00 95.69 73 GLY A C 1
ATOM 545 O O . GLY A 1 73 ? 1.828 -2.976 -30.701 1.00 95.69 73 GLY A O 1
ATOM 546 N N . GLU A 1 74 ? 2.866 -1.087 -30.086 1.00 95.88 74 GLU A N 1
ATOM 547 C CA . GLU A 1 74 ? 3.996 -1.202 -31.010 1.00 95.88 74 GLU A CA 1
ATOM 548 C C . GLU A 1 74 ? 5.260 -1.721 -30.295 1.00 95.88 74 GLU A C 1
ATOM 550 O O . GLU A 1 74 ? 5.510 -1.374 -29.135 1.00 95.88 74 GLU A O 1
ATOM 555 N N . PRO A 1 75 ? 6.102 -2.530 -30.965 1.00 93.69 75 PRO A N 1
ATOM 556 C CA . PRO A 1 75 ? 7.373 -2.976 -30.406 1.00 93.69 75 PRO A CA 1
ATOM 557 C C . PRO A 1 75 ? 8.457 -1.888 -30.501 1.00 93.69 75 PRO A C 1
ATOM 559 O O . PR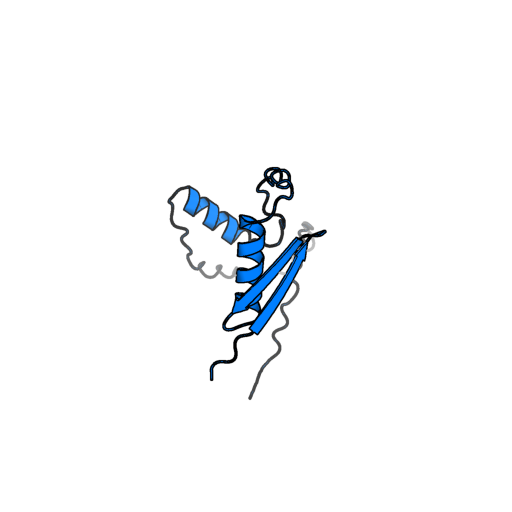O A 1 75 ? 8.641 -1.259 -31.542 1.00 93.69 75 PRO A O 1
ATOM 562 N N . ALA A 1 76 ? 9.257 -1.724 -29.444 1.00 95.50 76 ALA A N 1
ATOM 563 C CA . ALA A 1 76 ? 10.472 -0.908 -29.486 1.00 95.50 76 ALA A CA 1
ATOM 564 C C . ALA A 1 76 ? 11.660 -1.736 -30.014 1.00 95.50 76 ALA A C 1
ATOM 566 O O . ALA A 1 76 ? 12.130 -2.654 -29.340 1.00 95.50 76 ALA A O 1
ATOM 567 N N . ILE A 1 77 ? 12.149 -1.420 -31.219 1.00 94.50 77 ILE A N 1
ATOM 568 C CA . ILE A 1 77 ? 13.220 -2.170 -31.900 1.00 94.50 77 ILE A CA 1
ATOM 569 C C . ILE A 1 77 ? 14.530 -1.372 -31.878 1.00 94.50 77 ILE A C 1
ATOM 571 O O . ILE A 1 77 ? 14.586 -0.249 -32.373 1.00 94.50 77 ILE A O 1
ATOM 575 N N . TYR A 1 78 ? 15.604 -1.987 -31.376 1.00 94.00 78 TYR A N 1
ATOM 576 C CA . TYR A 1 78 ? 16.954 -1.414 -31.332 1.00 94.00 78 TYR A CA 1
ATOM 577 C C . TYR A 1 78 ? 17.846 -2.072 -32.380 1.00 94.00 78 TYR A C 1
ATOM 579 O O . TYR A 1 78 ? 17.859 -3.296 -32.501 1.00 94.00 78 TYR A O 1
ATOM 587 N N . ARG A 1 79 ? 18.622 -1.272 -33.115 1.00 93.19 79 ARG A N 1
ATOM 588 C CA . ARG A 1 79 ? 19.618 -1.772 -34.071 1.00 93.19 79 ARG A CA 1
ATOM 589 C C . ARG A 1 79 ? 20.969 -1.115 -33.791 1.00 93.19 79 ARG A C 1
ATOM 591 O O . ARG A 1 79 ? 20.988 0.089 -33.526 1.00 93.19 79 ARG A O 1
ATOM 598 N N . PRO A 1 80 ? 22.082 -1.869 -33.828 1.00 91.25 80 PRO A N 1
ATOM 599 C CA . PRO A 1 80 ? 23.413 -1.279 -33.794 1.00 91.25 80 PRO A CA 1
ATOM 600 C C . PRO A 1 80 ? 23.571 -0.255 -34.919 1.00 91.25 80 PRO A C 1
ATOM 602 O O . PRO A 1 80 ? 23.073 -0.465 -36.024 1.00 91.25 80 PRO A O 1
ATOM 605 N N . LEU A 1 81 ? 24.253 0.851 -34.630 1.00 84.06 81 LEU A N 1
ATOM 606 C CA . LEU A 1 81 ? 24.657 1.787 -35.672 1.00 84.06 81 LEU A CA 1
ATOM 607 C C . LEU A 1 81 ? 25.876 1.227 -36.397 1.00 84.06 81 LEU A C 1
ATOM 609 O O . LEU A 1 81 ? 26.787 0.699 -35.753 1.00 84.06 81 LEU A O 1
ATOM 613 N N . ASP A 1 82 ? 25.911 1.406 -37.715 1.00 84.81 82 ASP A N 1
ATOM 614 C CA . ASP A 1 82 ?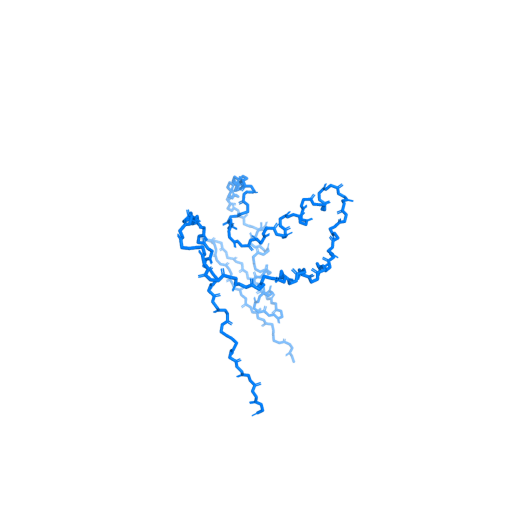 27.129 1.173 -38.478 1.00 84.81 82 ASP A CA 1
ATOM 615 C C . ASP A 1 82 ? 28.250 2.081 -37.945 1.00 84.81 82 ASP A C 1
ATOM 617 O O . ASP A 1 82 ? 27.991 3.227 -37.542 1.00 84.81 82 ASP A O 1
ATOM 621 N N . PRO A 1 83 ? 29.505 1.600 -37.918 1.00 83.25 83 PRO A N 1
ATOM 622 C CA . PRO A 1 83 ? 30.630 2.437 -37.541 1.00 83.25 83 PRO A CA 1
ATOM 623 C C . PRO A 1 83 ? 30.650 3.665 -38.450 1.00 83.25 83 PRO A C 1
ATOM 625 O O . PRO A 1 83 ? 30.661 3.547 -39.676 1.00 83.25 83 PRO A O 1
ATOM 628 N N . LYS A 1 84 ? 30.637 4.858 -37.842 1.00 78.00 84 LYS A N 1
ATOM 629 C CA . LYS A 1 84 ? 30.692 6.114 -38.591 1.00 78.00 84 LYS A CA 1
ATOM 630 C C . LYS A 1 84 ? 31.902 6.050 -39.529 1.00 78.00 84 LYS A C 1
ATOM 632 O O . LYS A 1 84 ? 33.006 5.828 -39.022 1.00 78.00 84 LYS A O 1
ATOM 637 N N . PRO A 1 85 ? 31.734 6.243 -40.851 1.00 77.75 85 PRO A N 1
ATOM 638 C CA . PRO A 1 85 ? 32.868 6.279 -41.756 1.00 77.75 85 PRO A CA 1
ATOM 639 C C . PRO A 1 85 ? 33.829 7.345 -41.243 1.00 77.75 85 PRO A C 1
ATOM 641 O O . PRO A 1 85 ? 33.446 8.503 -41.052 1.00 77.75 85 PRO A O 1
ATOM 644 N N . ILE A 1 86 ? 35.051 6.916 -40.934 1.00 72.94 86 ILE A N 1
ATOM 645 C CA . ILE A 1 86 ? 36.112 7.807 -40.485 1.00 72.94 86 ILE A CA 1
ATOM 646 C C . ILE A 1 86 ? 36.316 8.785 -41.642 1.00 72.94 86 ILE A C 1
ATOM 648 O O . ILE A 1 86 ? 36.647 8.339 -42.745 1.00 72.94 86 ILE A O 1
ATOM 652 N N . PRO A 1 87 ? 36.079 10.096 -41.460 1.00 71.19 87 PRO A N 1
ATOM 653 C CA . PRO A 1 87 ? 36.381 11.043 -42.512 1.00 71.19 87 PRO A CA 1
ATOM 654 C C . PRO A 1 87 ? 37.872 10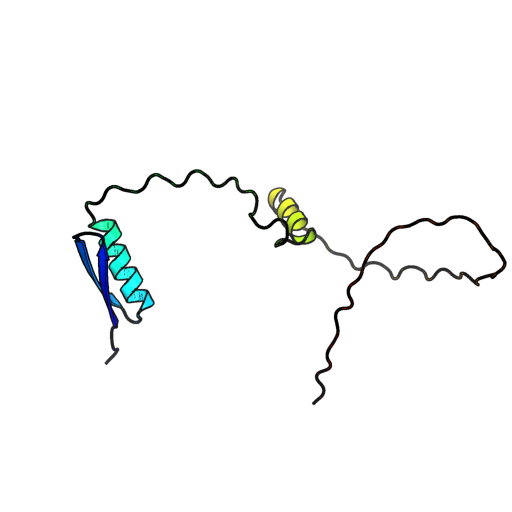.904 -42.818 1.00 71.19 87 PRO A C 1
ATOM 656 O O . PRO A 1 87 ? 38.696 11.103 -41.925 1.00 71.19 87 PRO A O 1
ATOM 659 N N . ASN A 1 88 ? 38.225 10.583 -44.065 1.00 60.84 88 ASN A N 1
ATOM 660 C CA . ASN A 1 88 ? 39.597 10.662 -44.577 1.00 60.84 88 ASN A CA 1
ATOM 661 C C . ASN A 1 88 ? 40.023 12.136 -44.699 1.00 60.84 88 ASN A C 1
ATOM 663 O O . ASN A 1 88 ? 40.462 12.610 -45.746 1.00 60.84 88 ASN A O 1
ATOM 667 N N . TYR A 1 89 ? 39.867 12.896 -43.617 1.00 55.81 89 TYR A N 1
ATOM 668 C CA . TYR A 1 89 ? 40.327 14.260 -43.525 1.00 55.81 89 TYR A CA 1
ATOM 669 C C . TYR A 1 89 ? 41.832 14.198 -43.284 1.00 55.81 89 TYR A C 1
ATOM 671 O O . TYR A 1 89 ? 42.313 14.249 -42.153 1.00 55.81 89 TYR A O 1
ATOM 679 N N . ARG A 1 90 ? 42.602 14.064 -44.370 1.00 50.56 90 ARG A N 1
ATOM 680 C CA . ARG A 1 90 ? 43.972 14.574 -44.374 1.00 50.56 90 ARG A CA 1
ATOM 681 C C . ARG A 1 90 ? 43.856 16.059 -44.046 1.00 50.56 90 ARG A C 1
ATOM 683 O O . ARG A 1 90 ? 43.469 16.855 -44.896 1.00 50.56 90 ARG A O 1
ATOM 690 N N . ALA A 1 91 ? 44.090 16.404 -42.785 1.00 48.75 91 ALA A N 1
ATOM 691 C CA . ALA A 1 91 ? 44.033 17.770 -42.306 1.00 48.75 91 ALA A CA 1
ATOM 692 C C . ALA A 1 91 ? 45.095 18.596 -43.043 1.00 48.75 91 ALA A C 1
ATOM 694 O O . ALA A 1 91 ? 46.278 18.540 -42.721 1.00 48.75 91 ALA A O 1
ATOM 695 N N . ASN A 1 92 ? 44.677 19.353 -44.057 1.00 48.06 92 ASN A N 1
ATOM 696 C CA . ASN A 1 92 ? 45.480 20.446 -44.580 1.00 48.06 92 ASN A CA 1
ATOM 697 C C . ASN A 1 92 ? 45.329 21.612 -43.593 1.00 48.06 92 ASN A C 1
ATOM 699 O O . ASN A 1 92 ? 44.289 22.271 -43.558 1.00 48.06 92 ASN A O 1
ATOM 703 N N . TYR A 1 93 ? 46.341 21.832 -42.752 1.00 49.38 93 TYR A N 1
ATOM 704 C CA . TYR A 1 93 ? 46.394 22.876 -41.717 1.00 49.38 93 TYR A CA 1
ATOM 705 C C . TYR A 1 93 ? 46.527 24.306 -42.289 1.00 49.38 93 TYR A C 1
ATOM 707 O O . TYR A 1 93 ? 47.234 25.138 -41.732 1.00 49.38 93 TYR A O 1
ATOM 715 N N . ASN A 1 94 ? 45.841 24.623 -43.390 1.00 53.59 94 ASN A N 1
ATOM 716 C CA . ASN A 1 94 ? 45.905 25.939 -44.035 1.00 53.59 94 ASN A CA 1
ATOM 717 C C . ASN A 1 94 ? 44.617 26.770 -43.926 1.00 53.59 94 ASN A C 1
ATOM 719 O O . ASN A 1 94 ? 44.570 27.879 -44.448 1.00 53.59 94 ASN A O 1
ATOM 723 N N . PHE A 1 95 ? 43.583 26.312 -43.214 1.00 47.00 95 PHE A N 1
ATOM 724 C CA . PHE A 1 95 ? 42.365 27.108 -43.026 1.00 47.00 95 PHE A CA 1
ATOM 725 C C . PHE A 1 95 ? 42.348 27.811 -41.668 1.00 47.00 95 PHE A C 1
ATOM 727 O O . PHE A 1 95 ? 41.621 27.464 -40.736 1.00 47.00 95 PHE A O 1
ATOM 734 N N . ARG A 1 96 ? 43.216 28.818 -41.555 1.00 53.47 96 ARG A N 1
ATOM 735 C CA . ARG A 1 96 ? 43.194 29.795 -40.470 1.00 53.47 96 ARG A CA 1
ATOM 736 C C . ARG A 1 96 ? 41.963 30.688 -40.639 1.00 53.47 96 ARG A C 1
ATOM 738 O O . ARG A 1 96 ? 42.023 31.713 -41.302 1.00 53.47 96 ARG A O 1
ATOM 745 N N . GLY A 1 97 ? 40.884 30.295 -39.969 1.00 54.91 97 GLY A N 1
ATOM 746 C CA . GLY A 1 97 ? 39.772 31.172 -39.619 1.00 54.91 97 GLY A CA 1
ATOM 747 C C . GLY A 1 97 ? 38.543 31.004 -40.492 1.00 54.91 97 GLY A C 1
ATOM 748 O O . GLY A 1 97 ? 38.405 31.703 -41.481 1.00 54.91 97 GLY A O 1
ATOM 749 N N . MET A 1 98 ? 37.600 30.166 -40.057 1.00 47.38 98 MET A N 1
ATOM 750 C CA . MET A 1 98 ? 36.180 30.447 -40.268 1.00 47.38 98 MET A CA 1
ATOM 751 C C . MET A 1 98 ? 35.319 29.608 -39.314 1.00 47.38 98 MET A C 1
ATOM 753 O O . MET A 1 98 ? 35.227 28.390 -39.412 1.00 47.38 98 MET A O 1
ATOM 757 N N . TYR A 1 99 ? 34.700 30.346 -38.393 1.00 47.69 99 TYR A N 1
ATOM 758 C CA . TYR A 1 99 ? 33.526 30.018 -37.584 1.00 47.69 99 TYR A CA 1
ATOM 759 C C . TYR A 1 99 ? 33.695 29.088 -36.378 1.00 47.69 99 TYR A C 1
ATOM 761 O O . TYR A 1 99 ? 33.441 27.888 -36.397 1.00 47.69 99 TYR A O 1
ATOM 769 N N . ASN A 1 100 ? 33.960 29.754 -35.252 1.00 52.22 100 ASN A N 1
ATOM 770 C CA . ASN A 1 100 ? 33.324 29.471 -33.971 1.00 52.22 100 ASN A CA 1
ATOM 771 C C . ASN A 1 100 ? 31.862 29.025 -34.162 1.00 52.22 100 ASN A C 1
ATOM 773 O O . ASN A 1 100 ? 31.003 29.864 -34.429 1.00 52.22 100 ASN A O 1
ATOM 777 N N . GLN A 1 101 ? 31.560 27.746 -33.943 1.00 46.22 101 GLN A N 1
ATOM 778 C CA . GLN A 1 101 ? 30.232 27.345 -33.495 1.00 46.22 101 GLN A CA 1
ATOM 779 C C . GLN A 1 101 ? 30.334 26.422 -32.290 1.00 46.22 101 GLN A C 1
ATOM 781 O O . GLN A 1 101 ? 31.109 25.473 -32.211 1.00 46.22 101 GLN A O 1
ATOM 786 N N . ARG A 1 102 ? 29.566 26.833 -31.296 1.00 48.66 102 ARG A N 1
ATOM 787 C CA . ARG A 1 102 ? 29.646 26.512 -29.889 1.00 48.66 102 ARG A CA 1
ATOM 788 C C . ARG A 1 102 ? 28.461 25.613 -29.599 1.00 48.66 102 ARG A C 1
ATOM 790 O O . ARG A 1 102 ? 27.360 26.129 -29.505 1.00 48.66 102 ARG A O 1
ATOM 797 N N . PHE A 1 103 ? 28.684 24.324 -29.369 1.00 34.50 103 PHE A N 1
ATOM 798 C CA . PHE A 1 103 ? 27.776 23.542 -28.535 1.00 34.50 103 PHE A CA 1
ATOM 799 C C . PHE A 1 103 ? 28.591 22.700 -27.564 1.00 34.50 103 PHE A C 1
ATOM 801 O O . PHE A 1 103 ? 29.369 21.827 -27.934 1.00 34.50 103 PHE A O 1
ATOM 808 N N . LYS A 1 104 ? 28.443 23.061 -26.289 1.00 45.53 104 LYS A N 1
ATOM 809 C CA . LYS A 1 104 ? 28.997 22.349 -25.150 1.00 45.53 104 LYS A CA 1
ATOM 810 C C . LYS A 1 104 ? 28.154 21.097 -24.928 1.00 45.53 104 LYS A C 1
ATOM 812 O O . LYS A 1 104 ? 26.981 21.218 -24.596 1.00 45.53 104 LYS A O 1
ATOM 817 N N . THR A 1 105 ? 28.758 19.922 -25.013 1.00 36.41 105 THR A N 1
ATOM 818 C CA . THR A 1 105 ? 28.225 18.719 -24.366 1.00 36.41 105 THR A CA 1
ATOM 819 C C . THR A 1 105 ? 29.288 18.212 -23.410 1.00 36.41 105 THR A C 1
ATOM 821 O O . THR A 1 105 ? 30.303 17.655 -23.821 1.00 36.41 105 THR A O 1
ATOM 824 N N . GLY A 1 106 ? 29.082 18.488 -22.123 1.00 39.06 106 GLY A N 1
ATOM 825 C CA . GLY A 1 106 ? 29.912 17.956 -21.057 1.00 39.06 106 GLY A CA 1
ATOM 826 C C . GLY A 1 106 ? 29.660 16.463 -20.918 1.00 39.06 106 GLY A C 1
ATOM 827 O O . GLY A 1 106 ? 28.662 16.054 -20.337 1.00 39.06 106 GLY A O 1
ATOM 828 N N . THR A 1 107 ? 30.568 15.645 -21.430 1.00 39.28 107 THR A N 1
ATOM 829 C CA . THR A 1 107 ? 30.681 14.252 -21.007 1.00 39.28 107 THR A CA 1
ATOM 830 C C . THR A 1 107 ? 31.546 14.227 -19.754 1.00 39.28 107 THR A C 1
ATOM 832 O O . THR A 1 107 ? 32.771 14.315 -19.837 1.00 39.28 107 THR A O 1
ATOM 835 N N . GLN A 1 108 ? 30.912 14.143 -18.580 1.00 39.16 108 GLN A N 1
ATOM 836 C CA . GLN A 1 108 ? 31.615 13.698 -17.381 1.00 39.16 108 GLN A CA 1
ATOM 837 C C . GLN A 1 108 ? 32.078 12.259 -17.623 1.00 39.16 108 GLN A C 1
ATOM 839 O O . GLN A 1 108 ? 31.286 11.371 -17.934 1.00 39.16 108 GLN A O 1
ATOM 844 N N . SER A 1 109 ? 33.391 12.074 -17.543 1.00 36.69 109 SER A N 1
ATOM 845 C CA . SER A 1 109 ? 34.076 10.797 -17.681 1.00 36.69 109 SER A CA 1
ATOM 846 C C . SER A 1 109 ? 33.616 9.835 -16.581 1.00 36.69 109 SER A C 1
ATOM 848 O O . SER A 1 109 ? 33.807 10.110 -15.394 1.00 36.69 109 SER A O 1
ATOM 850 N N . LEU A 1 110 ? 33.008 8.706 -16.960 1.00 40.81 110 LEU A N 1
ATOM 851 C CA . LEU A 1 110 ? 32.760 7.608 -16.031 1.00 40.81 110 LEU A CA 1
ATOM 852 C C . LEU A 1 110 ? 34.101 6.910 -15.769 1.00 40.81 110 LEU A C 1
ATOM 854 O O . LEU A 1 110 ? 34.616 6.157 -16.596 1.00 40.81 110 LEU A O 1
ATOM 858 N N . ASN A 1 111 ? 34.677 7.217 -14.612 1.00 42.28 111 ASN A N 1
ATOM 859 C CA . ASN A 1 111 ? 35.940 6.686 -14.128 1.00 42.28 111 ASN A CA 1
ATOM 860 C C . ASN A 1 111 ? 35.819 5.161 -13.916 1.00 42.28 111 ASN A C 1
ATOM 862 O O . ASN A 1 111 ? 35.242 4.706 -12.924 1.00 42.28 111 ASN A O 1
ATOM 866 N N . LYS A 1 112 ? 36.331 4.357 -14.857 1.00 47.28 112 LYS A N 1
ATOM 867 C CA . LYS A 1 112 ? 36.468 2.903 -14.691 1.00 47.28 112 LYS A CA 1
ATOM 868 C C . LYS A 1 112 ? 37.613 2.636 -13.713 1.00 47.28 112 LYS A C 1
ATOM 870 O O . LYS A 1 112 ? 38.775 2.592 -14.102 1.00 47.28 112 LYS A O 1
ATOM 875 N N . ARG A 1 113 ? 37.284 2.453 -12.432 1.00 48.84 113 ARG A N 1
ATOM 876 C CA . ARG A 1 113 ? 38.212 1.837 -11.477 1.00 48.84 113 ARG A CA 1
ATOM 877 C C . ARG A 1 113 ? 38.325 0.347 -11.793 1.00 48.84 113 ARG A C 1
ATOM 879 O O . ARG A 1 113 ? 37.346 -0.389 -11.704 1.00 48.84 113 ARG A O 1
ATOM 886 N N . ASN A 1 114 ? 39.536 -0.044 -12.173 1.00 42.84 114 ASN A N 1
ATOM 887 C CA . ASN A 1 114 ? 39.996 -1.413 -12.351 1.00 42.84 114 ASN A CA 1
ATOM 888 C C . ASN A 1 114 ? 39.711 -2.266 -11.102 1.00 42.84 114 ASN A C 1
ATOM 890 O O . ASN A 1 114 ? 40.052 -1.865 -9.990 1.00 42.84 114 ASN A O 1
ATOM 894 N N . LYS A 1 115 ? 39.162 -3.468 -11.300 1.00 46.25 115 LYS A N 1
ATOM 895 C CA . LYS A 1 115 ? 39.405 -4.611 -10.416 1.00 46.25 115 LYS A CA 1
ATOM 896 C C . LYS A 1 115 ? 40.237 -5.618 -11.202 1.00 46.25 115 LYS A C 1
ATOM 898 O O . LYS A 1 115 ? 39.734 -6.217 -12.147 1.00 46.25 115 LYS A O 1
ATOM 903 N N . GLY A 1 116 ? 41.504 -5.740 -10.828 1.00 48.88 116 GLY A N 1
ATOM 904 C CA . GLY A 1 116 ? 42.350 -6.882 -11.148 1.00 48.88 116 GLY A CA 1
ATOM 905 C C . GLY A 1 116 ? 42.614 -7.650 -9.855 1.00 48.88 116 GLY A C 1
ATOM 906 O O . GLY A 1 116 ? 42.884 -7.000 -8.850 1.00 48.88 116 GLY A O 1
ATOM 907 N N . MET A 1 117 ? 42.424 -8.972 -9.952 1.00 39.31 117 MET A N 1
ATOM 908 C CA . MET A 1 117 ? 42.918 -10.105 -9.142 1.00 39.31 117 MET A CA 1
ATOM 909 C C . MET A 1 117 ? 43.172 -9.892 -7.648 1.00 39.31 117 MET A C 1
ATOM 911 O O . MET A 1 117 ? 44.141 -9.194 -7.290 1.00 39.31 117 MET A O 1
#

pLDDT: mean 77.68, std 21.42, range [34.5, 98.44]

Radius of gyration: 30.39 Å; chains: 1; bounding box: 61×56×67 Å

Organism: Meleagris gallopavo (NCBI:txid9103)

Secondary structure (DSSP, 8-state):
----EEEEEEETTEEEEEEESSHHHHHHHHHHHHHHH--SPPPPPPPPPP---S-TTTS-HHHHHHHHHHHHT------PPPPPPPP-----TT-----------------------

Foldseek 3Di:
DQDWDKDWDDDPPDIFIAIDSDPVRRVVVRVVCCVVPPPDDDDDPDPPDPPPVVDPPPDDPVNVVCVVCVVVVHHDDDDDDDDDPDPPCPPPVPPDDDDDDDDDDDDDDPDDDDDDD